Protein AF-A0A1S8KMG9-F1 (afdb_monomer)

Nearest PDB structures (foldseek):
  5v85-assembly1_A  TM=8.626E-01  e=4.742E-05  Mediterraneibacter gnavus ATCC 29149
  5v85-assembly1_B  TM=8.601E-01  e=6.648E-05  Mediterraneibacter gnavus ATCC 29149
  2g7z-assembly3_A  TM=8.532E-01  e=6.613E-04  Streptococcus pyogenes M1 GAS
  2g7z-assembly3_B-2  TM=8.515E-01  e=7.075E-04  Streptococcus pyogenes M1 GAS
  1vpv-assembly1_A  TM=7.590E-01  e=5.047E-04  Thermotoga maritima

Structure (mmCIF, N/CA/C/O backbone):
data_AF-A0A1S8KMG9-F1
#
_entry.id   AF-A0A1S8KMG9-F1
#
loop_
_atom_site.group_PDB
_atom_site.id
_atom_site.type_symbol
_atom_site.label_atom_id
_atom_site.label_alt_id
_atom_site.label_comp_id
_atom_site.label_asym_id
_atom_site.label_entity_id
_atom_site.label_seq_id
_atom_site.pdbx_PDB_ins_code
_atom_site.Cartn_x
_atom_site.Cartn_y
_atom_site.Cartn_z
_atom_site.occupancy
_atom_site.B_iso_or_equiv
_atom_site.auth_seq_id
_atom_site.auth_comp_id
_atom_site.auth_asym_id
_atom_site.auth_atom_id
_atom_site.pdbx_PDB_model_num
ATOM 1 N N . MET A 1 1 ? 15.103 -18.036 15.303 1.00 54.12 1 MET A N 1
ATOM 2 C CA . MET A 1 1 ? 15.420 -17.064 14.230 1.00 54.12 1 MET A CA 1
ATOM 3 C C . MET A 1 1 ? 14.565 -15.812 14.415 1.00 54.12 1 MET A C 1
ATOM 5 O O . MET A 1 1 ? 13.350 -15.942 14.539 1.00 54.12 1 MET A O 1
ATOM 9 N N . LEU A 1 2 ? 15.177 -14.626 14.515 1.00 56.97 2 LEU A N 1
ATOM 10 C CA . LEU A 1 2 ? 14.473 -13.346 14.694 1.00 56.97 2 LEU A CA 1
ATOM 11 C C . LEU A 1 2 ? 13.634 -13.039 13.440 1.00 56.97 2 LEU A C 1
ATOM 13 O O . LEU A 1 2 ? 14.177 -12.701 12.395 1.00 56.97 2 LEU A O 1
ATOM 17 N N . LYS A 1 3 ? 12.307 -13.188 13.529 1.00 77.75 3 LYS A N 1
ATOM 18 C CA . LYS A 1 3 ? 11.358 -12.895 12.438 1.00 77.75 3 LYS A CA 1
ATOM 19 C C . LYS A 1 3 ? 11.199 -11.375 12.275 1.00 77.75 3 LYS A C 1
ATOM 21 O O . LYS A 1 3 ? 10.191 -10.820 12.705 1.00 77.75 3 LYS A O 1
ATOM 26 N N . VAL A 1 4 ? 12.211 -10.700 11.734 1.00 84.81 4 VAL A N 1
ATOM 27 C CA . VAL A 1 4 ? 12.221 -9.244 11.503 1.00 84.81 4 VAL A CA 1
ATOM 28 C C . VAL A 1 4 ? 11.981 -8.952 10.022 1.00 84.81 4 VAL A C 1
ATOM 30 O O . VAL A 1 4 ? 12.552 -9.620 9.162 1.00 84.81 4 VAL A O 1
ATOM 33 N N . LYS A 1 5 ? 11.137 -7.962 9.724 1.00 87.81 5 LYS A N 1
ATOM 34 C CA . LYS A 1 5 ? 10.851 -7.463 8.376 1.00 87.81 5 LYS A CA 1
ATOM 35 C C . LYS A 1 5 ? 11.189 -5.969 8.289 1.00 87.81 5 LYS A C 1
ATOM 37 O O . LYS A 1 5 ? 10.876 -5.239 9.232 1.00 87.81 5 LYS A O 1
ATOM 42 N N . PRO A 1 6 ? 11.829 -5.502 7.205 1.00 91.06 6 PRO A N 1
ATOM 43 C CA . PRO A 1 6 ? 12.018 -4.074 6.993 1.00 91.06 6 PRO A CA 1
ATOM 44 C C . PRO A 1 6 ? 10.678 -3.407 6.659 1.00 91.06 6 PRO A C 1
ATOM 46 O O . PRO A 1 6 ? 9.870 -3.968 5.922 1.00 91.06 6 PRO A O 1
ATOM 49 N N . PHE A 1 7 ? 10.459 -2.215 7.207 1.00 94.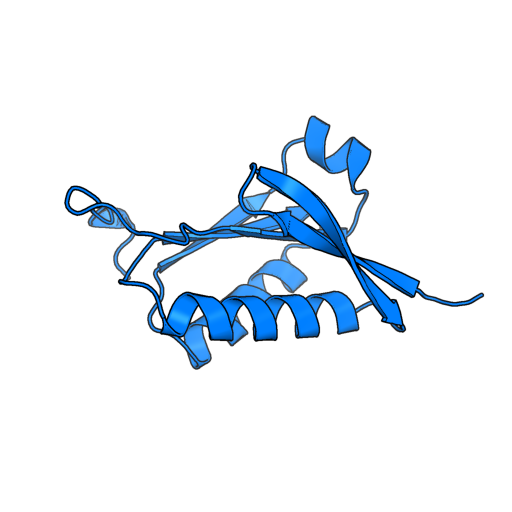50 7 PHE A N 1
ATOM 50 C CA . PHE A 1 7 ? 9.433 -1.275 6.765 1.00 94.50 7 PHE A CA 1
ATOM 51 C C . PHE A 1 7 ? 10.140 -0.163 5.992 1.00 94.50 7 PHE A C 1
ATOM 53 O O . PHE A 1 7 ? 11.051 0.471 6.533 1.00 94.50 7 PHE A O 1
ATOM 60 N N . LEU A 1 8 ? 9.769 -0.010 4.723 1.00 94.56 8 LEU A N 1
ATOM 61 C CA . LEU A 1 8 ? 10.394 0.908 3.778 1.00 94.56 8 LEU A CA 1
ATOM 62 C C . LEU A 1 8 ? 9.398 2.004 3.393 1.00 94.56 8 LEU A C 1
ATOM 64 O O . LEU A 1 8 ? 8.199 1.734 3.310 1.00 94.56 8 LEU A O 1
ATOM 68 N N . SER A 1 9 ? 9.906 3.198 3.129 1.00 94.00 9 SER A N 1
ATOM 69 C CA . SER A 1 9 ? 9.155 4.349 2.622 1.00 94.00 9 SER A CA 1
ATOM 70 C C . SER A 1 9 ? 10.013 5.118 1.615 1.00 94.00 9 SER A C 1
ATOM 72 O O . SER A 1 9 ? 11.169 4.756 1.386 1.00 94.00 9 SER A O 1
ATOM 74 N N . LEU A 1 10 ? 9.427 6.122 0.966 1.00 92.81 10 LEU A N 1
ATOM 75 C CA . LEU A 1 10 ? 10.160 7.064 0.123 1.00 92.81 10 LEU A CA 1
ATOM 76 C C . LEU A 1 10 ? 10.422 8.344 0.914 1.00 92.81 10 LEU A C 1
ATOM 78 O O . LEU A 1 10 ? 9.547 8.780 1.665 1.00 92.81 10 LEU A O 1
ATOM 82 N N . ASP A 1 11 ? 11.606 8.922 0.751 1.00 91.62 11 ASP A N 1
ATOM 83 C CA . ASP A 1 11 ? 11.894 10.272 1.229 1.00 91.62 11 ASP A CA 1
ATOM 84 C C . ASP A 1 11 ? 11.417 11.346 0.230 1.00 91.62 11 ASP A C 1
ATOM 86 O O . ASP A 1 11 ? 10.853 11.040 -0.826 1.00 91.62 11 ASP A O 1
ATOM 90 N N . ASP A 1 12 ? 11.656 12.617 0.558 1.00 88.69 12 ASP A N 1
ATOM 91 C CA . ASP A 1 12 ? 11.246 13.757 -0.273 1.00 88.69 12 ASP A CA 1
ATOM 92 C C . ASP A 1 12 ? 11.973 13.821 -1.631 1.00 88.69 12 ASP A C 1
ATOM 94 O O . ASP A 1 12 ? 11.499 14.488 -2.551 1.00 88.69 12 ASP A O 1
ATOM 98 N N . ASN A 1 13 ? 13.095 13.106 -1.787 1.00 91.88 13 ASN A N 1
ATOM 99 C CA . ASN A 1 13 ? 13.830 12.982 -3.048 1.00 91.88 13 ASN A CA 1
ATOM 100 C C . ASN A 1 13 ? 13.359 11.778 -3.884 1.00 91.88 13 ASN A C 1
ATOM 102 O O . ASN A 1 13 ? 13.825 11.582 -5.008 1.00 91.88 13 ASN A O 1
ATOM 106 N N . GLY A 1 14 ? 12.437 10.969 -3.353 1.00 87.81 14 GLY A N 1
ATOM 107 C CA . GLY A 1 14 ? 11.970 9.738 -3.981 1.00 87.81 14 GLY A CA 1
ATOM 108 C C . GLY A 1 14 ? 12.910 8.547 -3.781 1.00 87.81 14 GLY A C 1
ATOM 109 O O . GLY A 1 14 ? 12.783 7.549 -4.494 1.00 87.81 14 GLY A O 1
ATOM 110 N N . GLU A 1 15 ? 13.843 8.616 -2.831 1.00 93.69 15 GLU A N 1
ATOM 111 C CA . GLU A 1 15 ? 14.738 7.511 -2.499 1.00 93.69 15 GLU A CA 1
ATOM 112 C C . GLU A 1 15 ? 14.079 6.535 -1.518 1.00 93.69 15 GLU A C 1
ATOM 114 O O . GLU A 1 15 ? 13.388 6.925 -0.576 1.00 93.69 15 GLU A O 1
ATOM 119 N N . ILE A 1 16 ? 14.312 5.232 -1.713 1.00 93.19 16 ILE A N 1
ATOM 120 C CA . ILE A 1 16 ? 13.820 4.199 -0.794 1.00 93.19 16 ILE A CA 1
ATOM 121 C C . ILE A 1 16 ? 14.651 4.236 0.488 1.00 93.19 16 ILE A C 1
ATOM 123 O O . ILE A 1 16 ? 15.828 3.871 0.492 1.00 93.19 16 ILE A O 1
ATOM 127 N N . ILE A 1 17 ? 14.000 4.556 1.601 1.00 95.62 17 ILE A N 1
ATOM 128 C CA . ILE A 1 17 ? 14.605 4.553 2.929 1.00 95.62 17 ILE A CA 1
ATOM 129 C C . ILE A 1 17 ? 14.038 3.433 3.800 1.00 95.62 17 ILE A C 1
ATOM 131 O O . ILE A 1 17 ? 12.885 3.013 3.687 1.00 95.62 17 ILE A O 1
ATOM 135 N N . LYS A 1 18 ? 14.869 2.932 4.718 1.00 95.19 18 LYS A N 1
ATOM 136 C CA . LYS A 1 18 ? 14.448 1.973 5.744 1.00 95.19 18 LYS A CA 1
ATOM 137 C C . LYS A 1 18 ? 14.025 2.722 6.999 1.00 95.19 18 LYS A C 1
ATOM 139 O O . LYS A 1 18 ? 14.860 3.046 7.839 1.00 95.19 18 LYS A O 1
ATOM 144 N N . GLU A 1 19 ? 12.725 2.912 7.152 1.00 94.62 19 GLU A N 1
ATOM 145 C CA . GLU A 1 19 ? 12.147 3.639 8.280 1.00 94.62 19 GLU A CA 1
ATOM 146 C C . GLU A 1 19 ? 12.144 2.811 9.574 1.00 94.62 19 GLU A C 1
ATOM 148 O O . GLU A 1 19 ? 12.337 3.346 10.664 1.00 94.62 19 GLU A O 1
ATOM 153 N N . ALA A 1 20 ? 11.949 1.487 9.492 1.00 93.81 20 ALA A N 1
ATOM 154 C CA . ALA A 1 20 ? 11.996 0.633 10.681 1.00 93.81 20 ALA A CA 1
ATOM 155 C C . ALA A 1 20 ? 12.340 -0.834 10.400 1.00 93.81 20 ALA A C 1
ATOM 157 O O . ALA A 1 20 ? 12.194 -1.354 9.295 1.00 93.81 20 ALA A O 1
ATOM 158 N N . LEU A 1 21 ? 12.740 -1.533 11.465 1.00 92.19 21 LEU A N 1
ATOM 159 C CA . LEU A 1 21 ? 12.811 -2.991 11.522 1.00 92.19 21 LEU A CA 1
ATOM 160 C C . LEU A 1 21 ? 11.688 -3.507 12.424 1.00 92.19 21 LEU A C 1
ATOM 162 O O . LEU A 1 21 ? 11.724 -3.340 13.643 1.00 92.19 21 LEU A O 1
ATOM 166 N N . VAL A 1 22 ? 10.684 -4.142 11.828 1.00 93.12 22 VAL A N 1
ATOM 167 C CA . VAL A 1 22 ? 9.481 -4.595 12.528 1.00 93.12 22 VAL A CA 1
ATOM 168 C C . VAL A 1 22 ? 9.611 -6.073 12.885 1.00 93.12 22 VAL A C 1
ATOM 170 O O . VAL A 1 22 ? 9.883 -6.917 12.033 1.00 93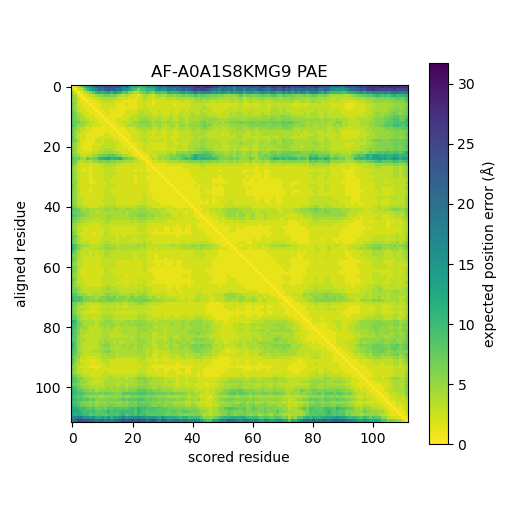.12 22 VAL A O 1
ATOM 173 N N . ARG A 1 23 ? 9.420 -6.410 14.164 1.00 89.44 23 ARG A N 1
ATOM 174 C CA . ARG A 1 23 ? 9.397 -7.803 14.642 1.00 89.44 23 ARG A CA 1
ATOM 175 C C . ARG A 1 23 ? 8.006 -8.410 14.462 1.00 89.44 23 ARG A C 1
ATOM 177 O O . ARG A 1 23 ? 7.029 -7.843 14.935 1.00 89.44 23 ARG A O 1
ATOM 184 N N . GLY A 1 24 ? 7.936 -9.606 13.883 1.00 83.69 24 GLY A N 1
ATOM 185 C CA . GLY A 1 24 ? 6.693 -10.325 13.593 1.00 83.69 24 GLY A CA 1
ATOM 186 C C . GLY A 1 24 ? 6.280 -10.170 12.129 1.00 83.69 24 GLY A C 1
ATOM 187 O O . GLY A 1 24 ? 6.339 -9.074 11.580 1.00 83.69 24 GLY A O 1
ATOM 188 N N . LYS A 1 25 ? 5.873 -11.280 11.497 1.00 73.75 25 LYS A N 1
ATOM 189 C CA . LYS A 1 25 ? 5.636 -11.352 10.044 1.00 73.75 25 LYS A CA 1
ATOM 190 C C . LYS A 1 25 ? 4.561 -10.368 9.571 1.00 73.75 25 LYS A C 1
ATOM 192 O O . LYS A 1 25 ? 4.764 -9.732 8.547 1.00 73.75 25 LYS A O 1
ATOM 197 N N . ASP A 1 26 ? 3.497 -10.201 10.354 1.00 86.19 26 ASP A N 1
ATOM 198 C CA . ASP A 1 26 ? 2.323 -9.436 9.920 1.00 86.19 26 ASP A CA 1
ATOM 199 C C . ASP A 1 26 ? 2.260 -8.020 10.509 1.00 86.19 26 ASP A C 1
ATOM 201 O O . ASP A 1 26 ? 1.488 -7.187 10.042 1.00 86.19 26 ASP A O 1
ATOM 205 N N . ARG A 1 27 ? 3.109 -7.705 11.500 1.00 92.31 27 ARG A N 1
ATOM 206 C CA . ARG A 1 27 ? 3.137 -6.373 12.132 1.00 92.31 27 ARG A CA 1
ATOM 207 C C . ARG A 1 27 ? 3.614 -5.279 11.178 1.00 92.31 27 ARG A C 1
ATOM 209 O O . ARG A 1 27 ? 3.299 -4.114 11.392 1.00 92.31 27 ARG A O 1
ATOM 216 N N . VAL A 1 28 ? 4.363 -5.640 10.133 1.00 93.62 28 VAL A N 1
ATOM 217 C CA . VAL A 1 28 ? 4.772 -4.686 9.092 1.00 93.62 28 VAL A CA 1
ATOM 218 C C . VAL A 1 28 ? 3.559 -4.126 8.343 1.00 93.62 28 VAL A C 1
ATOM 220 O O . VAL A 1 28 ? 3.540 -2.939 8.042 1.00 93.62 28 VAL A O 1
ATOM 223 N N . TYR A 1 29 ? 2.519 -4.940 8.123 1.00 95.00 29 TYR A N 1
ATOM 224 C CA . TYR A 1 29 ? 1.288 -4.491 7.472 1.00 95.00 29 TYR A CA 1
ATOM 225 C C . TYR A 1 29 ? 0.472 -3.584 8.391 1.00 95.00 29 TYR A C 1
ATOM 227 O O . TYR A 1 29 ? -0.068 -2.592 7.927 1.00 95.00 29 TYR A O 1
ATOM 235 N N . THR A 1 30 ? 0.435 -3.866 9.698 1.00 95.38 30 THR A N 1
ATOM 236 C CA . THR A 1 30 ? -0.182 -2.958 10.680 1.00 95.38 30 THR A CA 1
ATOM 237 C C . THR A 1 30 ? 0.477 -1.581 10.644 1.00 95.38 30 THR A C 1
ATOM 239 O O . THR A 1 30 ? -0.216 -0.588 10.467 1.00 95.38 30 THR A O 1
ATOM 242 N N . LYS A 1 31 ? 1.815 -1.525 10.697 1.00 95.94 31 LYS A N 1
ATOM 243 C CA . LYS A 1 31 ? 2.551 -0.255 10.613 1.00 95.94 31 LYS A CA 1
ATOM 244 C C . LYS A 1 31 ? 2.314 0.478 9.283 1.00 95.94 31 LYS A C 1
ATOM 246 O O . LYS A 1 31 ? 2.212 1.698 9.263 1.00 95.94 31 LYS A O 1
ATOM 251 N N . MET A 1 32 ? 2.213 -0.264 8.179 1.00 96.31 32 MET A N 1
ATOM 252 C CA . MET A 1 32 ? 1.879 0.286 6.861 1.00 96.31 32 MET A CA 1
ATOM 253 C C . MET A 1 32 ? 0.475 0.895 6.829 1.00 96.31 32 MET A C 1
ATOM 255 O O . MET A 1 32 ? 0.310 1.979 6.280 1.00 96.31 32 MET A O 1
ATOM 259 N N . ILE A 1 33 ? -0.515 0.229 7.431 1.00 97.38 33 ILE A N 1
ATOM 260 C CA . ILE A 1 33 ? -1.894 0.725 7.542 1.00 97.38 33 ILE A CA 1
ATOM 261 C C . ILE A 1 33 ? -1.925 2.013 8.366 1.00 97.38 33 ILE A C 1
ATOM 263 O O . ILE A 1 33 ? -2.424 3.016 7.871 1.00 97.38 33 ILE A O 1
ATOM 267 N N . GLU A 1 34 ? -1.344 2.000 9.570 1.00 96.88 34 GLU A N 1
ATOM 268 C CA . GLU A 1 34 ? -1.283 3.163 10.469 1.00 96.88 34 GLU A CA 1
ATOM 269 C C . GLU A 1 34 ? -0.676 4.376 9.754 1.00 96.88 34 GLU A C 1
ATOM 271 O O . GLU A 1 34 ? -1.320 5.413 9.623 1.00 96.88 34 GLU A O 1
ATOM 276 N N . LYS A 1 35 ? 0.517 4.205 9.168 1.00 96.25 35 LYS A N 1
ATOM 277 C CA . LYS A 1 35 ? 1.208 5.278 8.444 1.00 96.25 35 LYS A CA 1
ATOM 278 C C . LYS A 1 35 ? 0.405 5.790 7.245 1.00 96.25 35 LYS A C 1
ATOM 280 O O . LYS A 1 35 ? 0.420 6.987 6.973 1.00 96.25 35 LYS A O 1
ATOM 285 N N . SER A 1 36 ? -0.267 4.896 6.518 1.00 96.94 36 SER A N 1
ATOM 286 C CA . SER A 1 36 ? -1.081 5.282 5.360 1.00 96.94 36 SER A CA 1
ATOM 287 C C . SER A 1 36 ? -2.295 6.099 5.786 1.00 96.94 36 SER A C 1
ATOM 289 O O . SER A 1 36 ? -2.582 7.107 5.154 1.00 96.94 36 SER A O 1
ATOM 291 N N . ILE A 1 37 ? -2.985 5.699 6.859 1.00 97.19 37 ILE A N 1
ATOM 292 C CA . ILE A 1 37 ? -4.140 6.430 7.397 1.00 97.19 37 ILE A CA 1
ATOM 293 C C . ILE A 1 37 ? -3.713 7.824 7.864 1.00 97.19 37 ILE A C 1
ATOM 295 O O . ILE A 1 37 ? -4.325 8.802 7.442 1.00 97.19 37 ILE A O 1
ATOM 299 N N . ASP A 1 38 ? -2.635 7.917 8.650 1.00 96.12 38 ASP A N 1
ATOM 300 C CA . ASP A 1 38 ? -2.126 9.188 9.183 1.00 96.12 38 ASP A CA 1
ATOM 301 C C . ASP A 1 38 ? -1.827 10.206 8.073 1.00 96.12 38 ASP A C 1
ATOM 303 O O . ASP A 1 38 ? -2.110 11.397 8.217 1.00 96.12 38 ASP A O 1
ATOM 307 N N . LEU A 1 39 ? -1.251 9.738 6.961 1.00 94.69 39 LEU A N 1
ATOM 308 C CA . LEU A 1 39 ? -0.939 10.575 5.804 1.00 94.69 39 LEU A CA 1
ATOM 309 C C . LEU A 1 39 ? -2.192 10.900 4.986 1.00 94.69 39 LEU A C 1
ATOM 311 O O . LEU A 1 39 ? -2.417 12.058 4.647 1.00 94.69 39 LEU A O 1
ATOM 315 N N . LEU A 1 40 ? -3.036 9.908 4.693 1.00 95.94 40 LEU A N 1
ATOM 316 C CA . LEU A 1 40 ? -4.221 10.095 3.855 1.00 95.94 40 LEU A CA 1
ATOM 317 C C . LEU A 1 40 ? -5.241 11.051 4.480 1.00 95.94 40 LEU A C 1
ATOM 319 O O . LEU A 1 40 ? -5.858 11.820 3.747 1.00 95.94 40 LEU A O 1
ATOM 323 N N . GLN A 1 41 ? -5.371 11.067 5.812 1.00 94.62 41 GLN A N 1
ATOM 324 C CA 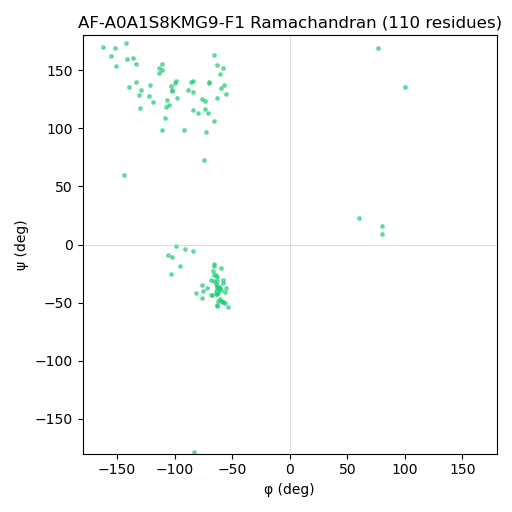. GLN A 1 41 ? -6.221 12.022 6.538 1.00 94.62 41 GLN A CA 1
ATOM 325 C C . GLN A 1 41 ? -5.826 13.491 6.314 1.00 94.62 41 GLN A C 1
ATOM 327 O O . GLN A 1 41 ? -6.642 14.384 6.533 1.00 94.62 41 GLN A O 1
ATOM 332 N N . GLN A 1 42 ? -4.591 13.745 5.879 1.00 92.25 42 GLN A N 1
ATOM 333 C CA . GLN A 1 42 ? -4.057 15.082 5.617 1.00 92.25 42 GLN A CA 1
ATOM 334 C C . GLN A 1 42 ? -4.098 15.448 4.126 1.00 92.25 42 GLN A C 1
ATOM 336 O O . GLN A 1 42 ? -3.709 16.554 3.753 1.00 92.25 42 GLN A O 1
ATOM 341 N N . THR A 1 43 ? -4.562 14.538 3.265 1.00 90.75 43 THR A N 1
ATOM 342 C CA . THR A 1 43 ? -4.614 14.736 1.812 1.00 90.75 43 THR A CA 1
ATOM 343 C C . THR A 1 43 ? -6.048 14.865 1.310 1.00 90.75 43 THR A C 1
ATOM 345 O O . THR A 1 43 ? -6.989 14.366 1.924 1.00 90.75 43 THR A O 1
ATOM 348 N N . ALA A 1 44 ? -6.221 15.530 0.166 1.00 91.00 44 ALA A N 1
ATOM 349 C CA . ALA A 1 44 ? -7.497 15.532 -0.541 1.00 91.00 44 ALA A CA 1
ATOM 350 C C . ALA A 1 44 ? -7.845 14.129 -1.073 1.00 91.00 44 ALA A C 1
ATOM 352 O O . ALA A 1 44 ? -6.977 13.263 -1.203 1.00 91.00 44 ALA A O 1
ATOM 353 N N . GLU A 1 45 ? -9.119 13.921 -1.416 1.00 91.56 45 GLU A N 1
ATOM 354 C CA . GLU A 1 45 ? -9.592 12.651 -1.970 1.00 91.56 45 GLU A CA 1
ATOM 355 C C . G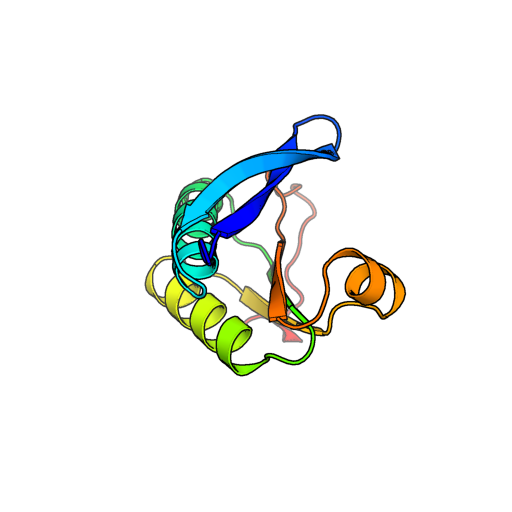LU A 1 45 ? -8.794 12.256 -3.223 1.00 91.56 45 GLU A C 1
ATOM 357 O O . GLU A 1 45 ? -8.635 13.037 -4.166 1.00 91.56 45 GLU A O 1
ATOM 362 N N . GLN A 1 46 ? -8.302 11.017 -3.230 1.00 93.38 46 GLN A N 1
ATOM 363 C CA . GLN A 1 46 ? -7.488 10.472 -4.306 1.00 93.38 46 GLN A CA 1
ATOM 364 C C . GLN A 1 46 ? -7.635 8.954 -4.433 1.00 93.38 46 GLN A C 1
ATOM 366 O O . GLN A 1 46 ? -8.202 8.277 -3.573 1.00 93.38 46 GLN A O 1
ATOM 371 N N . ILE A 1 47 ? -7.101 8.420 -5.528 1.00 95.50 47 ILE A N 1
ATOM 372 C CA . ILE A 1 47 ? -6.911 6.986 -5.716 1.00 95.50 47 ILE A CA 1
ATOM 373 C C . ILE A 1 47 ? -5.705 6.544 -4.892 1.00 95.50 47 ILE A C 1
ATOM 375 O O . ILE A 1 47 ? -4.595 7.043 -5.073 1.00 95.50 47 ILE A O 1
ATOM 379 N N . VAL A 1 48 ? -5.928 5.549 -4.045 1.00 97.31 48 VAL A N 1
ATOM 380 C CA . VAL A 1 48 ? -4.893 4.817 -3.322 1.00 97.31 48 VAL A CA 1
ATOM 381 C C . VAL A 1 48 ? -4.692 3.476 -4.011 1.00 97.31 48 VAL A C 1
ATOM 383 O O . VAL A 1 48 ? -5.653 2.767 -4.313 1.00 97.31 48 VAL A O 1
ATOM 386 N N . VAL A 1 49 ? -3.442 3.102 -4.256 1.00 97.56 49 VAL A N 1
ATOM 387 C CA . VAL A 1 49 ? -3.107 1.791 -4.815 1.00 97.56 49 VAL A CA 1
ATOM 388 C C . VAL A 1 49 ? -2.504 0.933 -3.716 1.00 97.56 49 VAL A C 1
ATOM 390 O O . VAL A 1 49 ? -1.518 1.316 -3.095 1.00 97.56 49 V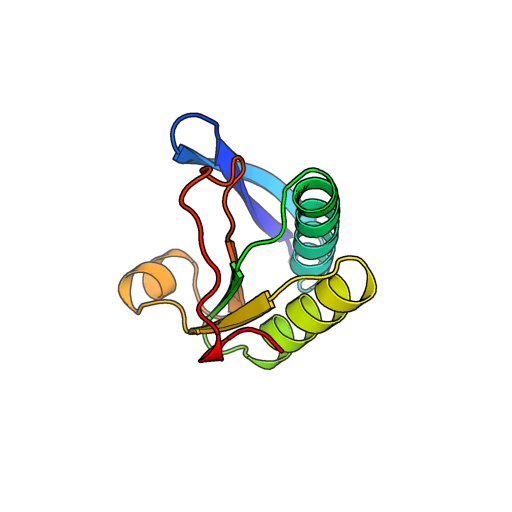AL A O 1
ATOM 393 N N . VAL A 1 50 ? -3.086 -0.240 -3.488 1.00 98.12 50 VAL A N 1
ATOM 394 C CA . VAL A 1 50 ? -2.532 -1.270 -2.610 1.00 98.12 50 VAL A CA 1
ATOM 395 C C . VAL A 1 50 ? -2.018 -2.400 -3.486 1.00 98.12 50 VAL A C 1
ATOM 397 O O . VAL A 1 50 ? -2.792 -3.038 -4.195 1.00 98.12 50 VAL A O 1
ATOM 400 N N . SER A 1 51 ? -0.719 -2.672 -3.435 1.00 97.19 51 SER A N 1
ATOM 401 C CA . SER A 1 51 ? -0.116 -3.730 -4.246 1.00 97.19 51 SER A CA 1
ATOM 402 C C . SER A 1 51 ? 0.409 -4.887 -3.406 1.00 97.19 51 SER A C 1
ATOM 404 O O . SER A 1 51 ? 0.820 -4.687 -2.263 1.00 97.19 51 SER A O 1
ATOM 406 N N . HIS A 1 52 ? 0.435 -6.098 -3.971 1.00 96.50 52 HIS A N 1
ATOM 407 C CA . HIS A 1 52 ? 0.957 -7.299 -3.305 1.00 96.50 52 HIS A CA 1
ATOM 408 C C . HIS A 1 52 ? 1.838 -8.175 -4.206 1.00 96.50 52 HIS A C 1
ATOM 410 O O . HIS A 1 52 ? 1.713 -8.158 -5.427 1.00 96.50 52 HIS A O 1
ATOM 416 N N . VAL A 1 53 ? 2.661 -9.033 -3.589 1.00 95.56 53 VAL A N 1
ATOM 417 C CA . VAL A 1 53 ? 3.371 -10.143 -4.253 1.00 95.56 53 VAL 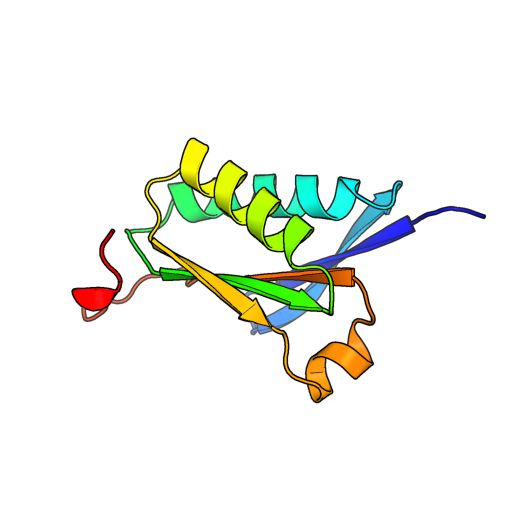A CA 1
ATOM 418 C C . VAL A 1 53 ? 2.786 -11.478 -3.789 1.00 95.56 53 VAL A C 1
ATOM 420 O O . VAL A 1 53 ? 3.124 -11.958 -2.703 1.00 95.56 53 VAL A O 1
ATOM 423 N N . GLY A 1 54 ? 1.895 -12.074 -4.592 1.00 92.75 54 GLY A N 1
ATOM 424 C CA . GLY A 1 54 ? 1.320 -13.407 -4.335 1.00 92.75 54 GLY A CA 1
ATOM 425 C C . GLY A 1 54 ? 0.525 -13.565 -3.026 1.00 92.75 54 GLY A C 1
ATOM 426 O O . GLY A 1 54 ? 0.448 -14.670 -2.494 1.00 92.75 54 GLY A O 1
ATOM 427 N N . ARG A 1 55 ? 0.002 -12.467 -2.458 1.00 92.56 55 ARG A N 1
ATOM 428 C CA . ARG A 1 55 ? -0.685 -12.418 -1.150 1.00 92.56 55 ARG A CA 1
ATOM 429 C C . ARG A 1 55 ? -1.854 -11.423 -1.169 1.00 92.56 55 ARG A C 1
ATOM 431 O O . ARG A 1 55 ? -1.850 -10.437 -0.428 1.00 92.56 55 ARG A O 1
ATOM 438 N N . VAL A 1 56 ? -2.829 -11.651 -2.047 1.00 96.50 56 VAL A N 1
ATOM 439 C CA . VAL A 1 56 ? -3.983 -10.751 -2.238 1.00 96.50 56 VAL A CA 1
ATOM 440 C C . VAL A 1 56 ? -4.791 -10.541 -0.957 1.00 96.50 56 VAL A C 1
ATOM 442 O O . VAL A 1 56 ? -5.256 -9.439 -0.692 1.00 96.50 56 VAL A O 1
ATOM 445 N N . GLU A 1 57 ? -4.872 -11.547 -0.088 1.00 96.50 57 GLU A N 1
ATOM 446 C CA . GLU A 1 57 ? -5.616 -11.467 1.167 1.00 96.50 57 GLU A CA 1
ATOM 447 C C . GLU A 1 57 ? -5.044 -10.416 2.133 1.00 96.50 57 GLU A C 1
ATOM 449 O O . GLU A 1 57 ? -5.773 -9.823 2.927 1.00 96.50 57 GLU A O 1
ATOM 454 N N . ILE A 1 58 ? -3.737 -10.143 2.044 1.00 95.12 58 ILE A N 1
ATOM 455 C CA . ILE A 1 58 ? -3.104 -9.069 2.812 1.00 95.12 58 ILE A CA 1
ATOM 456 C C . ILE A 1 58 ? -3.451 -7.703 2.216 1.00 95.12 58 ILE A C 1
ATOM 458 O O . ILE A 1 58 ? -3.728 -6.776 2.975 1.00 95.12 58 ILE A O 1
ATOM 462 N N . ALA A 1 59 ? -3.480 -7.576 0.886 1.00 97.31 59 ALA A N 1
ATOM 463 C CA . ALA A 1 59 ? -3.902 -6.340 0.227 1.00 97.31 59 ALA A CA 1
ATOM 464 C C . ALA A 1 59 ? -5.367 -6.001 0.536 1.00 97.31 59 ALA A C 1
ATOM 466 O O . ALA A 1 59 ? -5.663 -4.855 0.864 1.00 97.31 59 ALA A O 1
ATOM 467 N N . GLU A 1 60 ? -6.259 -6.993 0.522 1.00 97.94 60 GLU A N 1
ATOM 468 C CA . GLU A 1 60 ? -7.667 -6.810 0.900 1.00 97.94 60 GLU A CA 1
ATOM 469 C C . GLU A 1 60 ? -7.813 -6.369 2.359 1.00 97.94 60 GLU A C 1
ATOM 471 O O . GLU A 1 60 ? -8.570 -5.445 2.654 1.00 97.94 60 GLU A O 1
ATOM 476 N N . LYS A 1 61 ? -7.030 -6.953 3.277 1.00 97.38 61 LYS A N 1
ATOM 477 C CA . LYS A 1 61 ? -7.005 -6.509 4.676 1.00 97.38 61 LYS A CA 1
ATOM 478 C C . LYS A 1 61 ? -6.556 -5.051 4.806 1.00 97.38 61 LYS A C 1
ATOM 480 O O . LYS A 1 61 ? -7.191 -4.287 5.523 1.00 97.38 61 LYS A O 1
ATOM 485 N N . ILE A 1 62 ? -5.475 -4.668 4.123 1.00 97.75 62 ILE A N 1
ATOM 486 C CA . ILE A 1 62 ? -4.968 -3.287 4.132 1.00 97.75 62 ILE A CA 1
ATOM 487 C C . ILE A 1 62 ? -6.034 -2.330 3.591 1.00 97.75 62 ILE A C 1
ATOM 489 O O . ILE A 1 62 ? -6.341 -1.330 4.236 1.00 97.75 62 ILE A O 1
ATOM 493 N N . LYS A 1 63 ? -6.638 -2.661 2.444 1.00 97.81 63 LYS A N 1
ATOM 494 C CA . LYS A 1 63 ? -7.727 -1.888 1.841 1.00 97.81 63 LYS A CA 1
ATOM 495 C C . LYS A 1 63 ? -8.893 -1.711 2.811 1.00 97.81 63 LYS A C 1
ATOM 497 O O . LYS A 1 63 ? -9.329 -0.581 3.002 1.00 97.81 63 LYS A O 1
ATOM 502 N N . ALA A 1 64 ? -9.382 -2.791 3.421 1.00 97.62 64 ALA A N 1
ATOM 503 C CA . ALA A 1 64 ? -10.493 -2.734 4.368 1.00 97.62 64 ALA A CA 1
ATOM 504 C C . ALA A 1 64 ? -10.181 -1.797 5.543 1.00 97.62 64 ALA A C 1
ATOM 506 O O . ALA A 1 64 ? -10.948 -0.874 5.801 1.00 97.62 64 ALA A O 1
ATOM 507 N N . SER A 1 65 ? -9.013 -1.955 6.174 1.00 97.62 65 SER A N 1
ATOM 508 C CA . SER A 1 65 ? -8.612 -1.110 7.304 1.00 97.62 65 SER A CA 1
ATOM 509 C C . SER A 1 65 ? -8.455 0.367 6.933 1.00 97.62 65 SER A C 1
ATOM 511 O O . SER A 1 65 ? -8.823 1.231 7.721 1.00 97.62 65 SER A O 1
ATOM 513 N N . ILE A 1 66 ? -7.943 0.686 5.737 1.00 97.25 66 ILE A N 1
ATOM 514 C CA . ILE A 1 66 ? -7.862 2.083 5.282 1.00 97.25 66 ILE A CA 1
ATOM 515 C C . ILE A 1 66 ? -9.268 2.643 5.016 1.00 97.25 66 ILE A C 1
ATOM 517 O O . ILE A 1 66 ? -9.558 3.755 5.451 1.00 97.25 66 ILE A O 1
ATOM 521 N N . LYS A 1 67 ? -10.160 1.882 4.359 1.00 95.06 67 LYS A N 1
ATOM 522 C CA . LYS A 1 67 ? -11.538 2.328 4.065 1.00 95.06 67 LYS A CA 1
ATOM 523 C C . LYS A 1 67 ? -12.398 2.528 5.316 1.00 95.06 67 LYS A C 1
ATOM 525 O O . LYS A 1 67 ? -13.340 3.310 5.267 1.00 95.06 67 LYS A O 1
ATOM 530 N N . GLU A 1 68 ? -12.102 1.833 6.412 1.00 95.75 68 GLU A N 1
ATOM 531 C CA . GLU A 1 68 ? -12.774 2.044 7.703 1.00 95.75 68 GLU A CA 1
ATOM 532 C C . GLU A 1 68 ? -12.428 3.404 8.330 1.00 95.75 68 GLU A C 1
ATOM 534 O O . GLU A 1 68 ? -13.255 3.980 9.034 1.00 95.75 68 GLU A O 1
ATOM 539 N N . ALA A 1 69 ? -11.224 3.927 8.075 1.00 95.12 69 ALA A N 1
ATOM 540 C CA . ALA A 1 69 ? -10.721 5.151 8.700 1.00 95.12 69 ALA A CA 1
ATOM 541 C C . ALA A 1 69 ? -10.764 6.385 7.786 1.00 95.12 69 ALA A C 1
ATOM 543 O O . ALA A 1 69 ? -10.790 7.513 8.281 1.00 95.12 69 ALA A O 1
ATOM 544 N N . VAL A 1 70 ? -10.732 6.190 6.465 1.00 93.25 70 VAL A N 1
ATOM 545 C CA . VAL A 1 70 ? -10.624 7.267 5.474 1.00 93.25 70 VAL A CA 1
ATOM 546 C C . VAL A 1 70 ? -11.540 6.981 4.288 1.00 93.25 70 VAL A C 1
ATOM 548 O O . VAL A 1 70 ? -11.563 5.868 3.759 1.00 93.25 70 VAL A O 1
ATOM 551 N N . ASN A 1 71 ? -12.265 8.001 3.818 1.00 88.81 71 ASN A N 1
ATOM 552 C CA . ASN A 1 71 ? -12.996 7.903 2.558 1.00 88.81 71 ASN A CA 1
ATOM 553 C C . ASN A 1 71 ? -12.006 7.941 1.383 1.00 88.81 71 ASN A C 1
ATOM 555 O O . ASN A 1 71 ? -11.558 9.013 0.979 1.00 88.81 71 ASN A O 1
ATOM 559 N N . ALA A 1 72 ? -11.632 6.768 0.873 1.00 88.44 72 ALA A N 1
ATOM 560 C CA . ALA A 1 72 ? -10.652 6.623 -0.195 1.00 88.44 72 ALA A CA 1
ATOM 561 C C . ALA A 1 72 ? -11.135 5.664 -1.291 1.00 88.44 72 ALA A C 1
ATOM 563 O O . ALA A 1 72 ? -11.675 4.582 -1.023 1.00 88.44 72 ALA A O 1
ATOM 564 N N . THR A 1 73 ? -10.858 6.032 -2.542 1.00 93.56 73 THR A N 1
ATOM 565 C CA . THR A 1 73 ? -10.969 5.123 -3.686 1.00 93.56 73 THR A CA 1
ATOM 566 C C . THR A 1 73 ? -9.725 4.240 -3.712 1.00 93.56 73 THR A C 1
ATOM 568 O O . THR A 1 73 ? -8.629 4.743 -3.932 1.00 93.56 73 THR A O 1
ATOM 571 N N . ILE A 1 74 ? -9.864 2.929 -3.476 1.00 95.94 74 ILE A N 1
ATOM 572 C CA . ILE A 1 74 ? -8.712 2.019 -3.352 1.00 95.94 74 ILE A CA 1
ATOM 573 C C . ILE A 1 74 ? -8.727 0.929 -4.423 1.00 95.94 74 ILE A C 1
ATOM 575 O O . ILE A 1 74 ? -9.654 0.112 -4.475 1.00 95.94 74 ILE A O 1
ATOM 579 N N . LEU A 1 75 ? -7.652 0.870 -5.209 1.00 96.69 75 LEU A N 1
ATOM 580 C CA . LEU A 1 75 ? -7.386 -0.185 -6.184 1.00 96.69 75 LEU A CA 1
ATOM 581 C C . LEU A 1 75 ? -6.406 -1.203 -5.609 1.00 96.69 75 LEU A C 1
ATOM 583 O O . LEU A 1 75 ? -5.415 -0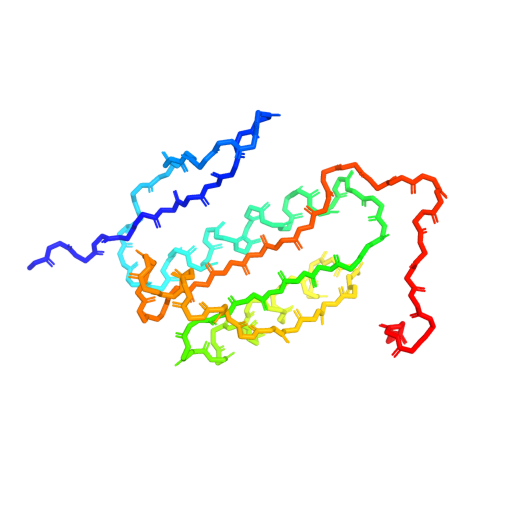.826 -4.987 1.00 96.69 75 LEU A O 1
ATOM 587 N N . ILE A 1 76 ? -6.663 -2.486 -5.860 1.00 97.75 76 ILE A N 1
ATOM 588 C CA . ILE A 1 76 ? -5.703 -3.552 -5.566 1.00 97.75 76 ILE A CA 1
ATOM 589 C C . ILE A 1 76 ? -5.029 -3.977 -6.861 1.00 97.75 76 ILE A C 1
ATOM 591 O O . ILE A 1 76 ? -5.702 -4.202 -7.867 1.00 97.75 76 ILE A O 1
ATOM 595 N N . THR A 1 77 ? -3.704 -4.079 -6.834 1.00 96.81 77 THR A N 1
ATOM 596 C CA . THR A 1 77 ? -2.902 -4.504 -7.984 1.00 96.81 77 THR A CA 1
ATOM 597 C C . THR A 1 77 ? -1.857 -5.540 -7.588 1.00 96.81 77 THR A C 1
ATOM 599 O O . THR A 1 77 ? -1.404 -5.610 -6.445 1.00 96.81 77 THR A O 1
ATOM 602 N N . GLU A 1 78 ? -1.437 -6.358 -8.545 1.00 95.56 78 GLU A N 1
ATOM 603 C CA . GLU A 1 78 ? -0.263 -7.203 -8.358 1.00 95.56 78 GLU A CA 1
ATOM 604 C C . GLU A 1 78 ? 1.008 -6.420 -8.709 1.00 95.56 78 GLU A C 1
ATOM 606 O O . GLU A 1 78 ? 1.044 -5.641 -9.663 1.00 95.56 78 GLU A O 1
ATOM 611 N N . ILE A 1 79 ? 2.058 -6.607 -7.910 1.00 94.56 79 ILE A N 1
ATOM 612 C CA . ILE A 1 79 ? 3.362 -5.983 -8.141 1.00 94.56 79 ILE A CA 1
ATOM 613 C C . ILE A 1 79 ? 4.030 -6.606 -9.374 1.00 94.56 79 ILE A C 1
ATOM 615 O O . ILE A 1 79 ? 4.014 -7.821 -9.556 1.00 94.56 79 ILE A O 1
ATOM 619 N N . SER A 1 80 ? 4.672 -5.770 -10.199 1.00 92.69 80 SER A N 1
ATOM 620 C CA . SER A 1 80 ? 5.372 -6.228 -11.406 1.00 92.69 80 SER A CA 1
ATOM 621 C C . SER A 1 80 ? 6.469 -7.269 -11.101 1.00 92.69 80 SER A C 1
ATOM 623 O O . SER A 1 80 ? 7.093 -7.199 -10.036 1.00 92.69 80 SER A O 1
ATOM 625 N N . PRO A 1 81 ? 6.796 -8.181 -12.040 1.00 92.44 81 PRO A N 1
ATOM 626 C CA . PRO A 1 81 ? 7.832 -9.195 -11.828 1.00 92.44 81 PRO A CA 1
ATOM 627 C C . PRO A 1 81 ? 9.206 -8.630 -11.438 1.00 92.44 81 PRO A C 1
ATOM 629 O O . PRO A 1 81 ? 9.883 -9.206 -10.588 1.00 92.44 81 PRO A O 1
ATOM 632 N N . VAL A 1 82 ? 9.606 -7.486 -12.009 1.00 94.12 82 VAL A N 1
ATOM 633 C CA . VAL A 1 82 ? 10.889 -6.830 -11.695 1.00 94.12 82 VAL A CA 1
ATOM 634 C C . VAL A 1 82 ? 10.918 -6.406 -10.229 1.00 94.12 82 VAL A C 1
ATOM 636 O O . VAL A 1 82 ? 11.817 -6.782 -9.484 1.00 94.12 82 VAL A O 1
ATOM 639 N N . THR A 1 83 ? 9.895 -5.680 -9.778 1.00 89.81 83 THR A N 1
ATOM 640 C CA . THR A 1 83 ? 9.793 -5.244 -8.381 1.00 89.81 83 THR A CA 1
ATOM 641 C C . THR A 1 83 ? 9.653 -6.437 -7.432 1.00 89.81 83 THR A C 1
ATOM 643 O O . THR A 1 83 ? 10.295 -6.466 -6.382 1.00 89.81 83 THR A O 1
ATOM 646 N N . ALA A 1 84 ? 8.871 -7.451 -7.813 1.00 91.12 84 ALA A N 1
ATOM 647 C CA . ALA A 1 84 ? 8.683 -8.671 -7.035 1.00 91.12 84 ALA A CA 1
ATOM 648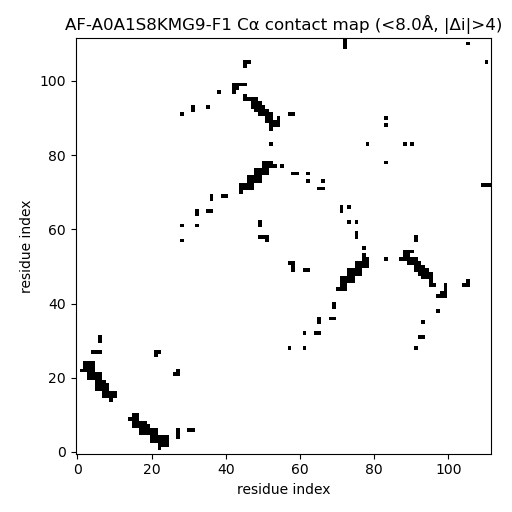 C C . ALA A 1 84 ? 10.001 -9.434 -6.810 1.00 91.12 84 ALA A C 1
ATOM 650 O O . ALA A 1 84 ? 10.216 -9.947 -5.711 1.00 91.12 84 ALA A O 1
ATOM 651 N N . ALA A 1 85 ? 10.906 -9.457 -7.797 1.00 92.06 85 ALA A N 1
ATOM 652 C CA . ALA A 1 85 ? 12.229 -10.070 -7.662 1.00 92.06 85 ALA A CA 1
ATOM 653 C C . ALA A 1 85 ? 13.100 -9.381 -6.594 1.00 92.06 85 ALA A C 1
ATOM 655 O O . ALA A 1 85 ? 13.890 -10.046 -5.927 1.00 92.06 85 ALA A O 1
ATOM 656 N N . HIS A 1 86 ? 12.928 -8.070 -6.391 1.00 88.88 86 HIS A N 1
ATOM 657 C CA . HIS A 1 86 ? 13.674 -7.310 -5.385 1.00 88.88 86 HIS A CA 1
ATOM 658 C C . HIS A 1 86 ? 13.096 -7.439 -3.970 1.00 88.88 86 HIS A C 1
ATOM 660 O O . HIS A 1 86 ? 13.853 -7.564 -3.008 1.00 88.88 86 HIS A O 1
ATOM 666 N N . ILE A 1 87 ? 11.768 -7.397 -3.818 1.00 87.38 87 ILE A N 1
ATOM 667 C CA . ILE A 1 87 ? 11.122 -7.354 -2.489 1.00 87.38 87 ILE A CA 1
ATOM 668 C C . ILE A 1 87 ? 10.694 -8.735 -1.968 1.00 87.38 87 ILE A C 1
ATOM 670 O O . ILE A 1 87 ? 10.486 -8.911 -0.765 1.00 87.38 87 ILE A O 1
ATOM 674 N N . GLY A 1 88 ? 10.591 -9.720 -2.864 1.00 88.50 88 GLY A N 1
ATOM 675 C CA . GLY A 1 88 ? 10.236 -11.100 -2.561 1.00 88.50 88 GLY A CA 1
ATOM 676 C C . GLY A 1 88 ? 8.747 -11.344 -2.283 1.00 88.50 88 GLY A C 1
ATOM 677 O O . GLY A 1 88 ? 7.936 -10.434 -2.098 1.00 88.50 88 GLY A O 1
ATOM 678 N N . ILE A 1 89 ? 8.388 -12.630 -2.235 1.00 89.12 89 ILE A N 1
ATOM 679 C CA . ILE A 1 89 ? 7.014 -13.095 -1.998 1.00 89.12 89 ILE A CA 1
ATOM 680 C C . ILE A 1 89 ? 6.490 -12.590 -0.647 1.00 89.12 89 ILE A C 1
ATOM 682 O O . ILE A 1 89 ? 7.156 -12.682 0.390 1.00 89.12 89 ILE A O 1
ATOM 686 N N . GLY A 1 90 ? 5.254 -12.093 -0.661 1.00 88.06 90 GLY A N 1
ATOM 687 C CA . GLY A 1 90 ? 4.586 -11.498 0.490 1.00 88.06 90 GLY A CA 1
ATOM 688 C C . GLY A 1 90 ? 4.966 -10.053 0.791 1.00 88.06 90 GLY A C 1
ATOM 689 O O . GLY A 1 90 ? 4.543 -9.532 1.823 1.00 88.06 90 GLY A O 1
ATOM 690 N N . GLY A 1 91 ? 5.716 -9.392 -0.093 1.00 91.50 91 GLY A N 1
ATOM 691 C CA . GLY A 1 91 ? 5.772 -7.934 -0.121 1.00 91.50 91 GLY A CA 1
ATOM 692 C C . GLY A 1 91 ? 4.390 -7.325 -0.383 1.00 91.50 91 GLY A C 1
ATOM 693 O O . GLY A 1 91 ? 3.572 -7.905 -1.100 1.00 91.50 91 GLY A O 1
ATOM 694 N N . ALA A 1 92 ? 4.141 -6.163 0.213 1.00 95.25 92 ALA A N 1
ATOM 695 C CA . ALA A 1 92 ? 2.979 -5.326 -0.056 1.00 95.25 92 ALA A CA 1
ATOM 696 C C . ALA A 1 92 ? 3.399 -3.850 -0.026 1.00 95.25 92 ALA A C 1
ATOM 698 O O . ALA A 1 92 ? 4.437 -3.527 0.556 1.00 95.25 92 ALA A O 1
ATOM 699 N N . GLY A 1 93 ? 2.609 -2.974 -0.638 1.00 95.69 93 GLY A N 1
ATOM 700 C CA . GLY A 1 93 ? 2.840 -1.530 -0.634 1.00 95.69 93 GLY A CA 1
ATOM 701 C C . GLY A 1 93 ? 1.536 -0.751 -0.746 1.00 95.69 93 GLY A C 1
ATOM 702 O O . GLY A 1 93 ? 0.561 -1.263 -1.294 1.00 95.69 93 GLY A O 1
ATOM 703 N N . VAL A 1 94 ? 1.533 0.472 -0.218 1.00 97.62 94 VAL A N 1
ATOM 704 C CA . VAL A 1 94 ? 0.436 1.438 -0.345 1.00 97.62 94 VAL A CA 1
ATOM 705 C C . VAL A 1 94 ? 1.008 2.691 -0.993 1.00 97.62 94 VAL A C 1
ATOM 707 O O . VAL A 1 94 ? 2.027 3.204 -0.534 1.00 97.62 94 VAL A O 1
ATOM 710 N N . PHE A 1 95 ? 0.376 3.155 -2.067 1.00 96.12 95 PHE A N 1
ATOM 711 C CA . PHE A 1 95 ? 0.866 4.253 -2.894 1.00 96.12 95 PHE A CA 1
ATOM 712 C C . PHE A 1 95 ? -0.231 5.295 -3.099 1.00 96.12 95 PHE A C 1
ATOM 714 O O . PHE A 1 95 ? -1.367 4.953 -3.433 1.00 96.12 95 PHE A O 1
ATOM 721 N N . PHE A 1 96 ? 0.127 6.560 -2.902 1.00 95.31 96 PHE A N 1
ATOM 722 C CA . PHE A 1 96 ? -0.721 7.736 -3.082 1.00 95.31 96 PHE A CA 1
ATOM 723 C C . PHE A 1 96 ? 0.168 8.985 -3.193 1.00 95.31 96 PHE A C 1
ATOM 725 O O . PHE A 1 96 ? 1.379 8.916 -2.978 1.00 95.31 96 PHE A O 1
ATOM 732 N N . LEU A 1 97 ? -0.418 10.122 -3.559 1.00 92.75 97 LEU A N 1
ATOM 733 C CA . LEU A 1 97 ? 0.279 11.398 -3.675 1.00 92.75 97 LEU A CA 1
ATOM 734 C C . LEU A 1 97 ? 0.267 12.132 -2.330 1.00 92.75 97 LEU A C 1
ATOM 736 O O . LEU A 1 97 ? -0.791 12.300 -1.724 1.00 92.75 97 LEU A O 1
ATOM 740 N N . ASN A 1 98 ? 1.424 12.648 -1.906 1.00 88.94 98 ASN A N 1
ATOM 741 C CA . ASN A 1 98 ? 1.504 13.551 -0.749 1.00 88.94 98 ASN A CA 1
ATOM 742 C C . ASN A 1 98 ? 0.797 14.888 -1.020 1.00 88.94 98 ASN A C 1
ATOM 744 O O . ASN A 1 98 ? 0.251 15.503 -0.110 1.00 88.94 98 ASN A O 1
ATOM 748 N N . HIS A 1 99 ? 0.793 15.331 -2.279 1.00 90.25 99 HIS A N 1
ATOM 749 C CA . HIS A 1 99 ? 0.081 16.519 -2.729 1.00 90.25 99 HIS A CA 1
ATOM 750 C C . HIS A 1 99 ? -0.755 16.172 -3.960 1.00 90.25 99 HIS A C 1
ATOM 752 O O . HIS A 1 99 ? -0.211 15.805 -5.002 1.00 90.25 99 HIS A O 1
ATOM 758 N N . VAL A 1 100 ? -2.074 16.310 -3.844 1.00 92.06 100 VAL A N 1
ATOM 759 C CA . VAL A 1 100 ? -3.019 16.064 -4.938 1.00 92.06 100 VAL A CA 1
ATOM 760 C C . VAL A 1 100 ? -3.120 17.334 -5.798 1.00 92.06 100 VAL A C 1
ATOM 762 O O . VAL A 1 100 ? -3.555 18.364 -5.286 1.00 92.06 100 VAL A O 1
ATOM 765 N N . PRO A 1 101 ? -2.709 17.314 -7.083 1.00 92.50 101 PRO A N 1
ATOM 766 C CA . PRO A 1 101 ? -2.791 18.488 -7.956 1.00 92.50 101 PRO A CA 1
ATOM 767 C C . PRO A 1 101 ? -4.233 18.957 -8.191 1.00 92.50 101 PRO A C 1
ATOM 769 O O . PRO A 1 101 ? -5.167 18.156 -8.179 1.00 92.50 101 PRO A O 1
ATOM 772 N N . ASN A 1 102 ? -4.425 20.240 -8.504 1.00 92.12 102 ASN A N 1
ATOM 773 C CA . ASN A 1 102 ? -5.757 20.822 -8.718 1.00 92.12 102 ASN A CA 1
ATOM 774 C C . ASN A 1 102 ? -6.499 20.226 -9.924 1.00 92.12 102 ASN A C 1
ATOM 776 O O . ASN A 1 102 ? -7.733 20.228 -9.963 1.00 92.12 102 ASN A O 1
ATOM 780 N N . GLU A 1 103 ? -5.775 19.708 -10.914 1.00 92.81 103 GLU A N 1
ATOM 781 C CA . GLU A 1 103 ? -6.328 19.054 -12.102 1.00 92.81 103 GLU A CA 1
ATOM 782 C C . GLU A 1 103 ? -6.648 17.573 -11.859 1.00 92.81 103 GLU A C 1
ATOM 784 O O . GLU A 1 103 ? -7.232 16.925 -12.726 1.00 92.81 103 GLU A O 1
ATOM 789 N N . TYR A 1 104 ? -6.296 17.022 -10.691 1.00 91.25 104 TYR A N 1
ATOM 790 C CA . TYR A 1 104 ? -6.500 15.614 -10.375 1.00 91.25 104 TYR A CA 1
ATOM 791 C C . TYR A 1 104 ? -7.987 15.255 -10.360 1.00 91.25 104 TYR A C 1
ATOM 793 O O . TYR A 1 104 ? -8.794 15.870 -9.658 1.00 91.25 104 TYR A O 1
ATOM 801 N N . ARG A 1 105 ? -8.378 14.239 -11.130 1.00 90.25 105 ARG A N 1
ATOM 802 C CA . ARG A 1 105 ? -9.759 13.750 -11.181 1.00 90.25 105 ARG A CA 1
ATOM 803 C C . ARG A 1 105 ? -9.766 12.243 -11.013 1.00 90.25 105 ARG A C 1
ATOM 805 O O . ARG A 1 105 ? -9.108 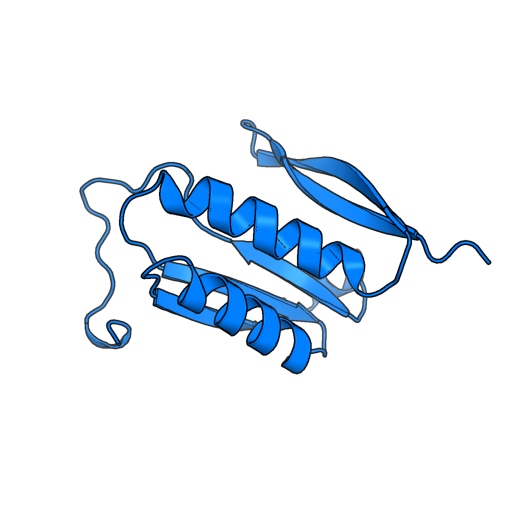11.529 -11.763 1.00 90.25 105 ARG A O 1
ATOM 812 N N . ILE A 1 106 ? -10.578 11.763 -10.077 1.00 91.12 106 ILE A N 1
ATOM 813 C CA . ILE A 1 106 ? -10.897 10.340 -9.978 1.00 91.12 106 ILE A CA 1
ATOM 814 C C . ILE A 1 106 ? -11.854 10.001 -11.133 1.00 91.12 106 ILE A C 1
ATOM 816 O O . ILE A 1 106 ? -12.903 10.650 -11.248 1.00 91.12 106 ILE A O 1
ATOM 820 N N . PRO A 1 107 ? -11.530 9.030 -12.009 1.00 90.06 107 PRO A N 1
ATOM 821 C CA . PRO A 1 107 ? -12.432 8.599 -13.070 1.00 90.06 107 PRO A CA 1
ATOM 822 C C . PRO A 1 107 ? -13.768 8.128 -12.495 1.00 90.06 107 PRO A C 1
ATOM 824 O O . PRO A 1 107 ? -13.792 7.386 -11.518 1.00 90.06 107 PRO A O 1
ATOM 827 N N . ASN A 1 108 ? -14.886 8.502 -13.124 1.00 86.62 108 ASN A N 1
ATOM 828 C CA . ASN A 1 108 ? -16.222 8.139 -12.627 1.00 86.62 108 ASN A CA 1
ATOM 829 C C . ASN A 1 108 ? -16.426 6.620 -12.493 1.00 86.62 108 ASN A C 1
ATOM 831 O O . ASN A 1 108 ? -17.137 6.194 -11.598 1.00 86.62 108 ASN A O 1
ATOM 835 N N . ALA A 1 109 ? -15.768 5.810 -13.329 1.00 88.00 109 ALA A N 1
ATOM 836 C CA . ALA A 1 109 ? -15.806 4.347 -13.242 1.00 88.00 109 ALA A CA 1
ATOM 837 C C . ALA A 1 109 ? -15.155 3.772 -11.968 1.00 88.00 109 ALA A C 1
ATOM 839 O O . ALA A 1 109 ? -15.388 2.613 -11.640 1.00 88.00 109 ALA A O 1
ATOM 840 N N . LEU A 1 110 ? -14.322 4.559 -11.282 1.00 82.88 110 LEU A N 1
ATOM 841 C CA . LEU A 1 110 ? -13.631 4.170 -10.051 1.00 82.88 110 LEU A CA 1
ATOM 842 C C . LEU A 1 110 ? -14.232 4.827 -8.806 1.00 82.88 110 LEU A C 1
ATOM 844 O O . LEU A 1 110 ? -13.858 4.467 -7.694 1.00 82.88 110 LEU A O 1
ATOM 848 N N . LYS A 1 111 ? -15.151 5.782 -8.985 1.00 71.81 111 LYS A N 1
ATOM 849 C CA . LYS A 1 111 ? -15.930 6.334 -7.880 1.00 71.81 111 LYS A CA 1
ATOM 850 C C . LYS A 1 111 ? -16.911 5.250 -7.436 1.00 71.81 111 LYS A C 1
ATOM 852 O O . LYS A 1 111 ? -17.774 4.849 -8.215 1.00 71.81 111 LYS A O 1
ATOM 857 N N . HIS A 1 112 ? -16.710 4.743 -6.226 1.00 61.16 112 HIS A N 1
ATOM 858 C CA . HIS A 1 112 ? -17.555 3.742 -5.580 1.00 61.16 112 HIS A CA 1
ATOM 859 C C . HIS A 1 112 ? -18.472 4.406 -4.565 1.00 61.16 112 HIS A C 1
ATOM 861 O O . HIS A 1 112 ? -17.943 5.214 -3.772 1.00 61.16 112 HIS A O 1
#

Radius of gyration: 14.34 Å; Cα contacts (8 Å, |Δi|>4): 159; chains: 1; bounding box: 33×38×28 Å

Secondary structure (DSSP, 8-state):
---EEEEEEE-TTS-EEEEEEEESTTHHHHHHHHHHHHHHTTS-S-EEEEEESS-HHHHHHHHHHHHHHS--EEEEEEPPHHHHHHH-TT-EEEE--SS--TT----GGG--

Foldseek 3Di:
DFQWDFQWDADPVRDIDGPDIDTDDLVSLVVQLVVVLVLQVVEDEDEKEKEFAQCVVSSVVSVVSSVVRDVYQYDYYYDDPVVCVVRDHGDMHIDDDSYQDPPDDDPPVSND

Organism: NCBI:txid29394

Mean predicted aligned error: 3.82 Å

pLDDT: mean 91.84, std 7.32, range [54.12, 98.12]

Sequence (112 aa):
MLKVKPFLSLDDNGEIIKEALVRGKDRVYTKMIEKSIDLLQQTAEQIVVVSHVGRVEIAEKIKASIKEAVNATILITEISPVTAAHIGIGGAGVFFLNHVPNEYRIPNALKH

Solvent-accessible surface area (backbone atoms only — not comparable to full-atom values): 6880 Å² total; per-residue (Å²): 130,87,57,63,41,80,37,72,47,68,48,99,86,68,46,85,40,79,78,40,78,31,70,40,88,65,50,47,56,53,54,50,44,53,56,47,44,66,51,51,76,76,39,72,84,53,68,34,41,31,28,20,25,98,35,62,70,58,35,52,50,47,51,52,57,41,52,76,76,41,89,59,40,73,47,80,46,75,52,54,71,72,58,35,71,75,66,35,85,65,35,70,52,79,46,71,67,91,71,74,58,93,84,67,74,81,55,74,93,60,65,126

InterPro domains:
  IPR003797 DegV [PF02645] (1-97)
  IPR003797 DegV [PS51482] (1-98)
  IPR043168 DegV, C-terminal domain [G3DSA:3.30.1180.10] (1-100)